Protein AF-A0A522XHU9-F1 (afdb_monomer_lite)

Foldseek 3Di:
DDDDDDDDDDPPPCPVVVVVVVVVVLVVVLVVLVVVLVVLVVVLVVLVVVLVVQVPPPHPPVVNVLSVLVSLLSVLVNVVSVCCVVPSDPPVLVVLVSVLVNLVSVCVSVDPVVDPPVVVVVSVVVSVVSVVVNVVVVVDPDPPPPDPVPVVVVVVVVVVVVVVVVVVVVVD

Radius of gyration: 29.46 Å; chains: 1; bounding box: 63×54×97 Å

Structure (mmCIF, N/CA/C/O backbone):
data_AF-A0A522XHU9-F1
#
_entry.id   AF-A0A522XHU9-F1
#
loop_
_atom_site.group_PDB
_atom_site.id
_atom_site.type_symbol
_atom_site.label_atom_id
_atom_site.label_alt_id
_atom_site.label_comp_id
_atom_site.label_asym_id
_atom_site.label_entity_id
_atom_site.label_seq_id
_atom_site.pdbx_PDB_ins_code
_atom_site.Cartn_x
_atom_site.Cartn_y
_atom_site.Cartn_z
_atom_site.occupancy
_atom_site.B_iso_or_equiv
_atom_site.auth_seq_id
_atom_site.auth_comp_id
_atom_site.auth_asym_id
_atom_site.auth_atom_id
_atom_site.pdbx_PDB_model_num
ATOM 1 N N . MET A 1 1 ? -0.846 -11.446 -67.554 1.00 47.34 1 MET A N 1
ATOM 2 C CA . MET A 1 1 ? -0.034 -11.465 -66.316 1.00 47.34 1 MET A CA 1
ATOM 3 C C . MET A 1 1 ? -0.463 -10.302 -65.418 1.00 47.34 1 MET A C 1
ATOM 5 O O . MET A 1 1 ? -0.461 -9.177 -65.891 1.00 47.34 1 MET A O 1
ATOM 9 N N . LYS A 1 2 ? -0.890 -10.575 -64.175 1.00 57.47 2 LYS A N 1
ATOM 10 C CA . LYS A 1 2 ? -0.999 -9.623 -63.036 1.00 57.47 2 LYS A CA 1
ATOM 11 C C . LYS A 1 2 ? 0.282 -9.772 -62.179 1.00 57.47 2 LYS A C 1
ATOM 13 O O . LYS A 1 2 ? 0.864 -10.855 -62.266 1.00 57.47 2 LYS A O 1
ATOM 18 N N . PRO A 1 3 ? 0.752 -8.752 -61.422 1.00 56.09 3 PRO A N 1
ATOM 19 C CA . PRO A 1 3 ? 0.188 -8.369 -60.100 1.00 56.09 3 PRO A CA 1
ATOM 20 C C . PRO A 1 3 ? 0.055 -6.830 -59.907 1.00 56.09 3 PRO A C 1
ATOM 22 O O . PRO A 1 3 ? 0.740 -6.068 -60.571 1.00 56.09 3 PRO A O 1
ATOM 25 N N . LEU A 1 4 ? -0.965 -6.274 -59.229 1.00 59.16 4 LEU A N 1
ATOM 26 C CA . LEU A 1 4 ? -1.209 -6.148 -57.771 1.00 59.16 4 LEU A CA 1
ATOM 27 C C . LEU A 1 4 ? -0.094 -5.411 -56.997 1.00 59.16 4 LEU A C 1
ATOM 29 O O . LEU A 1 4 ? 0.974 -5.978 -56.817 1.00 59.16 4 LEU A O 1
ATOM 33 N N . SER A 1 5 ? -0.384 -4.202 -56.481 1.00 54.75 5 SER A N 1
ATOM 34 C CA . SER A 1 5 ? -0.348 -3.871 -55.035 1.00 54.75 5 SER A CA 1
ATOM 35 C C . SER A 1 5 ? -0.269 -2.352 -54.753 1.00 54.75 5 SER A C 1
ATOM 37 O O . SER A 1 5 ? 0.768 -1.715 -54.892 1.00 54.75 5 SER A O 1
ATOM 39 N N . THR A 1 6 ? -1.422 -1.780 -54.397 1.00 57.31 6 THR A N 1
ATOM 40 C CA . THR A 1 6 ? -1.685 -0.890 -53.247 1.00 57.31 6 THR A CA 1
ATOM 41 C C . THR A 1 6 ? -0.541 -0.018 -52.700 1.00 57.31 6 THR A C 1
ATOM 43 O O . THR A 1 6 ? 0.400 -0.528 -52.099 1.00 57.31 6 THR A O 1
ATOM 46 N N . ASN A 1 7 ? -0.708 1.309 -52.731 1.00 45.03 7 ASN A N 1
ATOM 47 C CA . ASN A 1 7 ? 0.000 2.199 -51.808 1.00 45.03 7 ASN A CA 1
ATOM 48 C C . ASN A 1 7 ? -1.012 2.843 -50.853 1.00 45.03 7 ASN A C 1
ATOM 50 O O . ASN A 1 7 ? -1.556 3.917 -51.102 1.00 45.03 7 ASN A O 1
ATOM 54 N N . SER A 1 8 ? -1.332 2.106 -49.791 1.00 54.44 8 SER A N 1
ATOM 55 C CA . SER A 1 8 ? -2.056 2.598 -48.624 1.00 54.44 8 SER A CA 1
ATOM 56 C C . SER A 1 8 ? -1.092 3.403 -47.758 1.00 54.44 8 SER A C 1
ATOM 58 O O . SER A 1 8 ? -0.260 2.841 -47.046 1.00 54.44 8 SER A O 1
ATOM 60 N N . SER A 1 9 ? -1.211 4.724 -47.812 1.00 56.44 9 SER A N 1
ATOM 61 C CA . SER A 1 9 ? -0.553 5.645 -46.893 1.00 56.44 9 SER A CA 1
ATOM 62 C C . SER A 1 9 ? -1.000 5.359 -45.447 1.00 56.44 9 SER A C 1
ATOM 64 O O . SER A 1 9 ? -2.203 5.359 -45.166 1.00 56.44 9 SER A O 1
ATOM 66 N N . PRO A 1 10 ? -0.080 5.107 -44.496 1.00 54.22 10 PRO A N 1
ATOM 67 C CA . PRO A 1 10 ? -0.466 4.931 -43.104 1.00 54.22 10 PRO A CA 1
ATOM 68 C C . PRO A 1 10 ? -0.923 6.282 -42.537 1.00 54.22 10 PRO A C 1
ATOM 70 O O . PRO A 1 10 ? -0.201 7.277 -42.577 1.00 54.22 10 PRO A O 1
ATOM 73 N N . ARG A 1 11 ? -2.153 6.325 -42.015 1.00 59.34 11 ARG A N 1
ATOM 74 C CA . ARG A 1 11 ? -2.750 7.495 -41.354 1.00 59.34 11 ARG A CA 1
ATOM 75 C C . ARG A 1 11 ? -2.118 7.691 -39.973 1.00 59.34 11 ARG A C 1
ATOM 77 O O . ARG A 1 11 ? -2.549 7.090 -38.996 1.00 59.34 11 ARG A O 1
ATOM 84 N N . TRP A 1 12 ? -1.146 8.593 -39.890 1.00 55.88 12 TRP A N 1
ATOM 85 C CA . TRP A 1 12 ? -0.472 9.060 -38.666 1.00 55.88 12 TRP A CA 1
ATOM 86 C C . TRP A 1 12 ? -1.335 10.011 -37.794 1.00 55.88 12 TRP A C 1
ATOM 88 O O . TRP A 1 12 ? -0.813 10.866 -37.089 1.00 55.88 12 TRP A O 1
ATOM 98 N N . GLY A 1 13 ? -2.669 9.911 -37.846 1.00 56.88 13 GLY A N 1
ATOM 99 C CA . GLY A 1 13 ? -3.576 10.893 -37.224 1.00 56.88 13 GLY A CA 1
ATOM 100 C C . GLY A 1 13 ? -4.015 10.588 -35.786 1.00 56.88 13 GLY A C 1
ATOM 101 O O . GLY A 1 13 ? -4.470 11.488 -35.089 1.00 56.88 13 GLY A O 1
ATOM 102 N N . ASN A 1 14 ? -3.878 9.344 -35.315 1.00 57.88 14 ASN A N 1
ATOM 103 C CA . ASN A 1 14 ? -4.540 8.903 -34.075 1.00 57.88 14 ASN A CA 1
ATOM 104 C C . ASN A 1 14 ? -3.601 8.729 -32.870 1.00 57.88 14 ASN A C 1
ATOM 106 O O . ASN A 1 14 ? -4.073 8.456 -31.769 1.00 57.88 14 ASN A O 1
ATOM 110 N N . TRP A 1 15 ? -2.289 8.904 -33.043 1.00 54.16 15 TRP A N 1
ATOM 111 C CA . TRP A 1 15 ? -1.319 8.691 -31.961 1.00 54.16 15 TRP A CA 1
ATOM 112 C C . TRP A 1 15 ? -1.315 9.832 -30.923 1.00 54.16 15 TRP A C 1
ATOM 114 O O . TRP A 1 15 ? -0.990 9.609 -29.762 1.00 54.16 15 TRP A O 1
ATOM 124 N N . LEU A 1 16 ? -1.779 11.032 -31.299 1.00 58.69 16 LEU A N 1
ATOM 125 C CA . LEU A 1 16 ? -1.863 12.196 -30.402 1.00 58.69 16 LEU A CA 1
ATOM 126 C C . LEU A 1 16 ? -3.072 12.157 -29.448 1.00 58.69 16 LEU A C 1
ATOM 128 O O . LEU A 1 16 ? -2.975 12.651 -28.326 1.00 58.69 16 LEU A O 1
ATOM 132 N N . ASN A 1 17 ? -4.188 11.526 -29.839 1.00 63.31 17 ASN A N 1
ATOM 133 C CA . ASN A 1 17 ? -5.370 11.413 -28.971 1.00 63.31 17 ASN A CA 1
ATOM 134 C C . ASN A 1 17 ? -5.105 10.495 -27.772 1.00 63.31 17 ASN A C 1
ATOM 136 O O . ASN A 1 17 ? -5.516 10.808 -26.658 1.00 63.31 17 ASN A O 1
ATOM 140 N N . GLY A 1 18 ? -4.354 9.406 -27.972 1.00 65.81 18 GLY A N 1
ATOM 141 C CA . GLY A 1 18 ? -3.979 8.499 -26.885 1.00 65.81 18 GLY A CA 1
ATOM 142 C C . GLY A 1 18 ? -3.251 9.222 -25.751 1.00 65.81 18 GLY A C 1
ATOM 143 O O . GLY A 1 18 ? -3.568 9.007 -24.587 1.00 65.81 18 GLY A O 1
ATOM 144 N N . VAL A 1 19 ? -2.356 10.159 -26.075 1.00 73.25 19 VAL A N 1
ATOM 145 C CA . VAL A 1 19 ? -1.578 10.908 -25.074 1.00 73.25 19 VAL A CA 1
ATOM 146 C C . VAL A 1 19 ? -2.474 11.769 -24.175 1.00 73.25 19 VAL A C 1
ATOM 148 O O . VAL A 1 19 ? -2.238 11.844 -22.971 1.00 73.25 19 VAL A O 1
ATOM 151 N N . HIS A 1 20 ? -3.527 12.377 -24.728 1.00 75.94 20 HIS A N 1
ATOM 152 C CA . HIS A 1 20 ? -4.470 13.184 -23.947 1.00 75.94 20 HIS A CA 1
ATOM 153 C C . HIS A 1 20 ? -5.339 12.325 -23.019 1.00 75.94 20 HIS A C 1
ATOM 155 O O . HIS A 1 20 ? -5.501 12.668 -21.849 1.00 75.94 20 HIS A O 1
ATOM 161 N N . ILE A 1 21 ? -5.854 11.193 -23.516 1.00 78.94 21 ILE A N 1
ATOM 162 C CA . ILE A 1 21 ? -6.654 10.259 -22.710 1.00 78.94 21 ILE A CA 1
ATOM 163 C C . ILE A 1 21 ? -5.802 9.663 -21.583 1.00 78.94 21 ILE A C 1
ATOM 165 O O . ILE A 1 21 ? -6.238 9.652 -20.435 1.00 78.94 21 ILE A O 1
ATOM 169 N N . LEU A 1 22 ? -4.575 9.220 -21.877 1.00 75.88 22 LEU A N 1
ATOM 170 C CA . LEU A 1 22 ? -3.676 8.652 -20.869 1.00 75.88 22 LEU A CA 1
ATOM 171 C C . LEU A 1 22 ? -3.367 9.660 -19.756 1.00 75.88 22 LEU A C 1
ATOM 173 O O . LEU A 1 22 ? -3.391 9.302 -18.583 1.00 75.88 22 LEU A O 1
ATOM 177 N N . ARG A 1 23 ? -3.136 10.928 -20.108 1.00 76.38 23 ARG A N 1
ATOM 178 C CA . ARG A 1 23 ? -2.842 11.979 -19.128 1.00 76.38 23 ARG A CA 1
ATOM 179 C C . ARG A 1 23 ? -4.053 12.354 -18.273 1.00 76.38 23 ARG A C 1
ATOM 181 O O . ARG A 1 23 ? -3.892 12.681 -17.101 1.00 76.38 23 ARG A O 1
ATOM 188 N N . PHE A 1 24 ? -5.257 12.269 -18.836 1.00 80.12 24 PHE A N 1
ATOM 189 C CA . PHE A 1 24 ? -6.496 12.434 -18.081 1.00 80.12 24 PHE A CA 1
ATOM 190 C C . PHE A 1 24 ? -6.731 11.271 -17.104 1.00 80.12 24 PHE A C 1
ATOM 192 O O . PHE A 1 24 ? -7.045 11.510 -15.941 1.00 80.12 24 PHE A O 1
ATOM 199 N N . LEU A 1 25 ? -6.519 10.022 -17.539 1.00 80.44 25 LEU A N 1
ATOM 200 C CA . LEU A 1 25 ? -6.598 8.847 -16.662 1.00 80.44 25 LEU A CA 1
ATOM 201 C C . LEU A 1 25 ? -5.572 8.916 -15.520 1.00 80.44 25 LEU A C 1
ATOM 203 O O . LEU A 1 25 ? -5.922 8.617 -14.383 1.00 80.44 25 LEU A O 1
ATOM 207 N N . GLU A 1 26 ? -4.343 9.356 -15.804 1.00 78.44 26 GLU A N 1
ATOM 208 C CA . GLU A 1 26 ? -3.286 9.547 -14.799 1.00 78.44 26 GLU A CA 1
ATOM 209 C C . GLU A 1 26 ? -3.705 10.567 -13.725 1.00 78.44 26 GLU A C 1
ATOM 211 O O . GLU A 1 26 ? -3.567 10.298 -12.533 1.00 78.44 26 GLU A O 1
ATOM 216 N N . MET A 1 27 ? -4.303 11.694 -14.132 1.00 79.69 27 MET A N 1
ATOM 217 C CA . MET A 1 27 ? -4.810 12.720 -13.211 1.00 79.69 27 MET A CA 1
ATOM 218 C C . MET A 1 27 ? -5.943 12.195 -12.318 1.00 79.69 27 MET A C 1
ATOM 220 O O . MET A 1 27 ? -5.962 12.450 -11.115 1.00 79.69 27 MET A O 1
ATOM 224 N N . VAL A 1 28 ? -6.900 11.463 -12.896 1.00 84.44 28 VAL A N 1
ATOM 225 C CA . VAL A 1 28 ? -8.022 10.891 -12.138 1.00 84.44 28 VAL A CA 1
ATOM 226 C C . VAL A 1 28 ? -7.523 9.842 -11.147 1.00 84.44 28 VAL A C 1
ATOM 228 O O . VAL A 1 28 ? -7.980 9.813 -10.006 1.00 84.44 28 VAL A O 1
ATOM 231 N N . GLN A 1 29 ? -6.567 9.004 -11.551 1.00 80.81 29 GLN A N 1
ATOM 232 C CA . GLN A 1 29 ? -5.981 7.992 -10.679 1.00 80.81 29 GLN A CA 1
ATOM 233 C C . GLN A 1 29 ? -5.241 8.625 -9.496 1.00 80.81 29 GLN A C 1
ATOM 235 O O . GLN A 1 29 ? -5.417 8.180 -8.365 1.00 80.81 29 GLN A O 1
ATOM 240 N N . ASP A 1 30 ? -4.471 9.685 -9.733 1.00 83.31 30 ASP A N 1
ATOM 241 C CA . ASP A 1 30 ? -3.795 10.433 -8.671 1.00 83.31 30 ASP A CA 1
ATOM 242 C C . ASP A 1 30 ? -4.793 11.055 -7.676 1.00 83.31 30 ASP A C 1
ATOM 244 O O . ASP A 1 30 ? -4.675 10.883 -6.462 1.00 83.31 30 ASP A O 1
ATOM 248 N N . LEU A 1 31 ? -5.873 11.661 -8.180 1.00 86.00 31 LEU A N 1
ATOM 249 C CA . LEU A 1 31 ? -6.938 12.221 -7.344 1.00 86.00 31 LEU A CA 1
ATOM 250 C C . LEU A 1 31 ? -7.633 11.155 -6.474 1.00 86.00 31 LEU A C 1
ATOM 252 O O . LEU A 1 31 ? -7.871 11.384 -5.285 1.00 86.00 31 LEU A O 1
ATOM 256 N N . ILE A 1 32 ? -7.937 9.985 -7.048 1.00 87.50 32 ILE A N 1
ATOM 257 C CA . ILE A 1 32 ? -8.513 8.848 -6.311 1.00 87.50 32 ILE A CA 1
ATOM 258 C C . ILE A 1 32 ? -7.571 8.429 -5.186 1.00 87.50 32 ILE A C 1
ATOM 260 O O . ILE A 1 32 ? -8.006 8.225 -4.054 1.00 87.50 32 ILE A O 1
ATOM 264 N N . VAL A 1 33 ? -6.281 8.323 -5.487 1.00 85.88 33 VAL A N 1
ATOM 265 C CA . VAL A 1 33 ? -5.276 7.855 -4.541 1.00 85.88 33 VAL A CA 1
ATOM 266 C C . VAL A 1 33 ? -5.092 8.846 -3.390 1.00 85.88 33 VAL A C 1
ATOM 268 O O . VAL A 1 33 ? -5.093 8.430 -2.232 1.00 85.88 33 VAL A O 1
ATOM 271 N N . ILE A 1 34 ? -5.037 10.151 -3.668 1.00 87.88 34 ILE A N 1
ATOM 272 C CA . ILE A 1 34 ? -4.988 11.194 -2.632 1.00 87.88 34 ILE A CA 1
ATOM 273 C C . ILE A 1 34 ? -6.218 11.109 -1.717 1.00 87.88 34 ILE A C 1
ATOM 275 O O . ILE A 1 34 ? -6.082 11.114 -0.491 1.00 87.88 34 ILE A O 1
ATOM 279 N N . SER A 1 35 ? -7.416 10.984 -2.297 1.00 89.69 35 SER A N 1
ATOM 280 C CA . SER A 1 35 ? -8.661 10.864 -1.530 1.00 89.69 35 SER A CA 1
ATOM 281 C C . SER A 1 35 ? -8.672 9.612 -0.645 1.00 89.69 35 SER A C 1
ATOM 283 O O . SER A 1 35 ? -9.004 9.694 0.541 1.00 89.69 35 SER A O 1
ATOM 285 N N . LEU A 1 36 ? -8.240 8.471 -1.189 1.00 88.31 36 LEU A N 1
ATOM 286 C CA . LEU A 1 36 ? -8.159 7.208 -0.459 1.00 88.31 36 LEU A CA 1
ATOM 287 C C . LEU A 1 36 ? -7.138 7.285 0.689 1.00 88.31 36 LEU A C 1
ATOM 289 O O . LEU A 1 36 ? -7.378 6.727 1.754 1.00 88.31 36 LEU A O 1
ATOM 293 N N . CYS A 1 37 ? -6.034 8.016 0.503 1.00 87.50 37 CYS A N 1
ATOM 294 C CA . CYS A 1 37 ? -4.980 8.197 1.505 1.00 87.50 37 CYS A CA 1
ATOM 295 C C . CYS A 1 37 ? -5.545 8.897 2.735 1.00 87.50 37 CYS A C 1
ATOM 297 O O . CYS A 1 37 ? -5.352 8.437 3.858 1.00 87.50 37 CYS A O 1
ATOM 299 N N . ILE A 1 38 ? -6.292 9.979 2.510 1.00 91.56 38 ILE A N 1
ATOM 300 C CA . ILE A 1 38 ? -6.944 10.740 3.575 1.00 91.56 38 ILE A CA 1
ATOM 301 C C . ILE A 1 38 ? -7.983 9.863 4.283 1.00 91.56 38 ILE A C 1
ATOM 303 O O . ILE A 1 38 ? -7.964 9.767 5.508 1.00 91.56 38 ILE A O 1
ATOM 307 N N . GLY A 1 39 ? -8.844 9.174 3.526 1.00 91.88 39 GLY A N 1
ATOM 308 C CA . GLY A 1 39 ? -9.890 8.317 4.090 1.00 91.88 39 GLY A CA 1
ATOM 309 C C . GLY A 1 39 ? -9.338 7.166 4.935 1.00 91.88 39 GLY A C 1
ATOM 31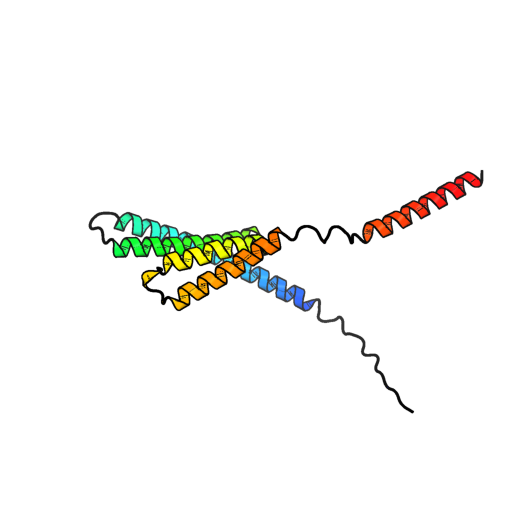0 O O . GLY A 1 39 ? -9.759 6.980 6.078 1.00 91.88 39 GLY A O 1
ATOM 311 N N . LEU A 1 40 ? -8.361 6.423 4.407 1.00 89.00 40 LEU A N 1
ATOM 312 C CA . LEU A 1 40 ? -7.724 5.312 5.116 1.00 89.00 40 LEU A CA 1
ATOM 313 C C . LEU A 1 40 ? -6.953 5.791 6.345 1.00 89.00 40 LEU A C 1
ATOM 315 O O . LEU A 1 40 ? -7.050 5.159 7.394 1.00 89.00 40 LEU A O 1
ATOM 319 N N . PHE A 1 41 ? -6.237 6.913 6.250 1.00 90.62 41 PHE A N 1
ATOM 320 C CA . PHE A 1 41 ? -5.516 7.478 7.387 1.00 90.62 41 PHE A CA 1
ATOM 321 C C . PHE A 1 41 ? -6.469 7.884 8.517 1.00 90.62 41 PHE A C 1
ATOM 323 O O . PHE A 1 41 ? -6.255 7.515 9.671 1.00 90.62 41 PHE A O 1
ATOM 330 N N . SER A 1 42 ? -7.563 8.585 8.200 1.00 92.38 42 SER A N 1
ATOM 331 C CA . SER A 1 42 ? -8.584 8.927 9.196 1.00 92.38 42 SER A CA 1
ATOM 332 C C . SER A 1 42 ? -9.191 7.681 9.840 1.00 92.38 42 SER A C 1
ATOM 334 O O . SER A 1 42 ? -9.352 7.624 11.059 1.00 92.38 42 SER A O 1
ATOM 336 N N . PHE A 1 43 ? -9.490 6.663 9.038 1.00 91.81 43 PHE A N 1
ATOM 337 C CA . PHE A 1 43 ? -10.096 5.433 9.521 1.00 91.81 43 PHE A CA 1
ATOM 338 C C . PHE A 1 43 ? -9.150 4.604 10.405 1.00 91.81 43 PHE A C 1
ATOM 340 O O . PHE A 1 43 ? -9.569 4.131 11.461 1.00 91.81 43 PHE A O 1
ATOM 347 N N . MET A 1 44 ? -7.859 4.526 10.064 1.00 89.19 44 MET A N 1
ATOM 348 C CA . MET A 1 44 ? -6.837 3.931 10.934 1.00 89.19 44 MET A CA 1
ATOM 349 C C . MET A 1 44 ? -6.790 4.588 12.308 1.00 89.19 44 MET A C 1
ATOM 351 O O . MET A 1 44 ? -6.713 3.890 13.314 1.00 89.19 44 MET A O 1
ATOM 355 N N . VAL A 1 45 ? -6.823 5.923 12.361 1.00 91.75 45 VAL A N 1
ATOM 356 C CA . VAL A 1 45 ? -6.759 6.667 13.627 1.00 91.75 45 VAL A CA 1
ATOM 357 C C . VAL A 1 45 ? -7.977 6.362 14.499 1.00 91.75 45 VAL A C 1
ATOM 359 O O . VAL A 1 45 ? -7.829 6.140 15.701 1.00 91.75 45 VAL A O 1
ATOM 362 N N . ILE A 1 46 ? -9.171 6.302 13.899 1.00 90.00 46 ILE A N 1
ATOM 363 C CA . ILE A 1 46 ? -10.404 5.926 14.604 1.00 90.00 46 ILE A CA 1
ATOM 364 C C . ILE A 1 46 ? -10.268 4.517 15.181 1.00 90.00 46 ILE A C 1
ATOM 366 O O . ILE A 1 46 ? -10.516 4.301 16.362 1.00 90.00 46 ILE A O 1
ATOM 370 N N . GLN A 1 47 ? -9.826 3.563 14.373 1.00 85.81 47 GLN A N 1
ATOM 371 C CA . GLN A 1 47 ? -9.769 2.170 14.783 1.00 85.81 47 GLN A CA 1
ATOM 372 C C . GLN A 1 47 ? -8.679 1.878 15.814 1.00 85.81 47 GLN A C 1
ATOM 374 O O . GLN A 1 47 ? -8.888 1.099 16.739 1.00 85.81 47 GLN A O 1
ATOM 379 N N . LEU A 1 48 ? -7.537 2.556 15.707 1.00 86.75 48 LEU A N 1
ATOM 380 C CA . LEU A 1 48 ? -6.471 2.489 16.699 1.00 86.75 48 LEU A CA 1
ATOM 381 C C . LEU A 1 48 ? -6.959 3.011 18.058 1.00 86.75 48 LEU A C 1
ATOM 383 O O . LEU A 1 48 ? -6.628 2.431 19.092 1.00 86.75 48 LEU A O 1
ATOM 387 N N . ARG A 1 49 ? -7.805 4.052 18.064 1.00 88.25 49 ARG A N 1
ATOM 388 C CA . ARG A 1 49 ? -8.473 4.541 19.278 1.00 88.25 49 ARG A CA 1
ATOM 389 C C . ARG A 1 49 ? -9.458 3.514 19.848 1.00 88.25 49 ARG A C 1
ATOM 391 O O . ARG A 1 49 ? -9.413 3.266 21.049 1.00 88.25 49 ARG A O 1
ATOM 398 N N . GLU A 1 50 ? -10.320 2.921 19.023 1.00 83.31 50 GLU A N 1
ATOM 399 C CA . GLU A 1 50 ? -11.291 1.901 19.466 1.00 83.31 50 GLU A CA 1
ATOM 400 C C . GLU A 1 50 ? -10.597 0.660 20.049 1.00 83.31 50 GLU A C 1
ATOM 402 O O . GLU A 1 50 ? -10.989 0.156 21.105 1.00 83.31 50 GLU A O 1
ATOM 407 N N . MET A 1 51 ? -9.506 0.216 19.419 1.00 81.12 51 MET A N 1
ATOM 408 C CA . MET A 1 51 ? -8.680 -0.882 19.918 1.00 81.12 51 MET A CA 1
ATOM 409 C C . MET A 1 51 ? -8.035 -0.526 21.264 1.00 81.12 51 MET A C 1
ATOM 411 O O . MET A 1 51 ? -8.046 -1.337 22.184 1.00 81.12 51 MET A O 1
ATOM 415 N N . PHE A 1 52 ? -7.517 0.697 21.417 1.00 82.56 52 PHE A N 1
ATOM 416 C CA . PHE A 1 52 ? -6.923 1.157 22.676 1.00 82.56 52 PHE A CA 1
ATOM 417 C C . PHE A 1 52 ? -7.937 1.178 23.831 1.00 82.56 52 PHE A C 1
ATOM 419 O O . PHE A 1 52 ? -7.591 0.826 24.957 1.00 82.56 52 PHE A O 1
ATOM 426 N N . LEU A 1 53 ? -9.195 1.538 23.554 1.00 78.56 53 LEU A N 1
ATOM 427 C CA . LEU A 1 53 ? -10.279 1.489 24.539 1.00 78.56 53 LEU A CA 1
ATOM 428 C C . LEU A 1 53 ? -10.737 0.054 24.835 1.00 78.56 53 LEU A C 1
ATOM 430 O O . LEU A 1 53 ? -11.030 -0.250 25.984 1.00 78.56 53 LEU A O 1
ATOM 434 N N . SER A 1 54 ? -10.749 -0.835 23.839 1.00 73.00 54 SER A N 1
ATOM 435 C CA . SER A 1 54 ? -11.139 -2.248 24.003 1.00 73.00 54 SER A CA 1
ATOM 436 C C . SER A 1 54 ? -10.081 -3.108 24.706 1.00 73.00 54 SER A C 1
ATOM 438 O O . SER A 1 54 ? -10.378 -4.208 25.162 1.00 73.00 54 SER A O 1
ATOM 440 N N . LEU A 1 55 ? -8.843 -2.615 24.816 1.00 68.44 55 LEU A N 1
ATOM 441 C CA . LEU A 1 55 ? -7.805 -3.204 25.665 1.00 68.44 55 LEU A CA 1
ATOM 442 C C . LEU A 1 55 ? -8.009 -2.884 27.160 1.00 68.44 55 LEU A C 1
ATOM 444 O O . LEU A 1 55 ? -7.320 -3.460 28.005 1.00 68.44 55 LEU A O 1
ATOM 448 N N . LEU A 1 56 ? -8.947 -1.992 27.506 1.00 70.81 56 LEU A N 1
ATOM 449 C CA . LEU A 1 56 ? -9.406 -1.814 28.884 1.00 70.81 56 LEU A CA 1
ATOM 450 C C . LEU A 1 56 ? -10.379 -2.955 29.250 1.00 70.81 56 LEU A C 1
ATOM 452 O O . LEU A 1 56 ? -11.149 -3.402 28.404 1.00 70.81 56 LEU A O 1
ATOM 456 N N . PRO A 1 57 ? -10.352 -3.463 30.495 1.00 59.41 57 PRO A N 1
ATOM 457 C CA . PRO A 1 57 ? -11.126 -4.644 30.893 1.00 59.41 57 PRO A CA 1
ATOM 458 C C . PRO A 1 57 ? -12.643 -4.434 30.717 1.00 59.41 57 PRO A C 1
ATOM 460 O O . PRO A 1 57 ? -13.128 -3.354 31.069 1.00 59.41 57 PRO A O 1
ATOM 463 N N . PRO A 1 58 ? -13.422 -5.444 30.265 1.00 53.62 58 PRO A N 1
ATOM 464 C CA . PRO A 1 58 ? -13.097 -6.865 30.047 1.00 53.62 58 PRO A CA 1
ATOM 465 C C . PRO A 1 58 ? -12.537 -7.185 28.641 1.00 53.62 58 PRO A C 1
ATOM 467 O O . PRO A 1 58 ? -13.043 -6.706 27.634 1.00 53.62 58 PRO A O 1
ATOM 470 N N . LEU A 1 59 ? -11.497 -8.029 28.576 1.00 60.84 59 LEU A N 1
ATOM 471 C CA . LEU A 1 59 ? -10.759 -8.352 27.344 1.00 60.84 59 LEU A CA 1
ATOM 472 C C . LEU A 1 59 ? -11.427 -9.472 26.526 1.00 60.84 59 LEU A C 1
ATOM 474 O O . LEU A 1 59 ? -11.273 -10.654 26.836 1.00 60.84 59 LEU A O 1
ATOM 478 N N . ASP A 1 60 ? -12.080 -9.109 25.423 1.00 69.19 60 ASP A N 1
ATOM 479 C CA . ASP A 1 60 ? -12.528 -10.054 24.395 1.00 69.19 60 ASP A CA 1
ATOM 480 C C . ASP A 1 60 ? -11.385 -10.348 23.402 1.00 69.19 60 ASP A C 1
ATOM 482 O O . ASP A 1 60 ? -11.259 -9.701 22.359 1.00 69.19 60 ASP A O 1
ATOM 486 N N . PHE A 1 61 ? -10.538 -11.342 23.697 1.00 71.31 61 PHE A N 1
ATOM 487 C CA . PHE A 1 61 ? -9.384 -11.704 22.849 1.00 71.31 61 PHE A CA 1
ATOM 488 C C . PHE A 1 61 ? -9.700 -11.904 21.348 1.00 71.31 61 PHE A C 1
ATOM 490 O O . PHE A 1 61 ? -8.916 -11.426 20.521 1.00 71.31 61 PHE A O 1
ATOM 497 N N . PRO A 1 62 ? -10.815 -12.553 20.942 1.00 76.06 62 PRO A N 1
ATOM 498 C CA . PRO A 1 62 ? -11.148 -12.709 19.523 1.00 76.06 62 PRO A CA 1
ATOM 499 C C . PRO A 1 62 ? -11.459 -11.374 18.834 1.00 76.06 62 PRO A C 1
ATOM 501 O O . PRO A 1 62 ? -11.067 -11.164 17.688 1.00 76.06 62 PRO A O 1
ATOM 504 N N . ARG A 1 63 ? -12.116 -10.452 19.550 1.00 76.12 63 ARG A N 1
ATOM 505 C CA . ARG A 1 63 ? -12.458 -9.115 19.048 1.00 76.12 63 ARG A CA 1
ATOM 506 C C . ARG A 1 63 ? -11.193 -8.290 18.830 1.00 76.12 63 ARG A C 1
ATOM 508 O O . ARG A 1 63 ? -10.968 -7.800 17.730 1.00 76.12 63 ARG A O 1
ATOM 515 N N . VAL A 1 64 ? -10.317 -8.252 19.834 1.00 78.94 64 VAL A N 1
ATOM 516 C CA . VAL A 1 64 ? -9.033 -7.539 19.760 1.00 78.94 64 VAL A CA 1
ATOM 517 C C . VAL A 1 64 ? -8.152 -8.093 18.635 1.00 78.94 64 VAL A C 1
ATOM 519 O O . VAL A 1 64 ? -7.541 -7.329 17.893 1.00 78.94 64 VAL A O 1
ATOM 522 N N . THR A 1 65 ? -8.112 -9.418 18.461 1.00 78.81 65 THR A N 1
ATOM 523 C CA . THR A 1 65 ? -7.331 -10.052 17.384 1.00 78.81 65 THR A CA 1
ATOM 524 C C . THR A 1 65 ? -7.854 -9.650 16.005 1.00 78.81 65 THR A C 1
ATOM 526 O O . THR A 1 65 ? -7.062 -9.308 15.130 1.00 78.81 65 THR A O 1
ATOM 529 N N . SER A 1 66 ? -9.177 -9.627 15.812 1.00 81.94 66 SER A N 1
ATOM 530 C CA . SER A 1 66 ? -9.792 -9.177 14.558 1.00 81.94 66 SER A CA 1
ATOM 531 C C . SER A 1 66 ? -9.498 -7.702 14.266 1.00 81.94 66 SER A C 1
ATOM 533 O O . SER A 1 66 ? -9.164 -7.364 13.131 1.00 81.94 66 SER A O 1
ATOM 535 N N . ASP A 1 67 ? -9.574 -6.829 15.276 1.00 84.56 67 ASP A N 1
ATOM 536 C CA . ASP A 1 67 ? -9.272 -5.400 15.125 1.00 84.56 67 ASP A CA 1
ATOM 537 C C . ASP A 1 67 ? -7.799 -5.168 14.756 1.00 84.56 67 ASP A C 1
ATOM 539 O O . ASP A 1 67 ? -7.503 -4.361 13.872 1.00 84.56 67 ASP A O 1
ATOM 543 N N . ILE A 1 68 ? -6.874 -5.930 15.355 1.00 82.62 68 ILE A N 1
ATOM 544 C CA . ILE A 1 68 ? -5.447 -5.911 14.998 1.00 82.62 68 ILE A CA 1
ATOM 545 C C . ILE A 1 68 ? -5.243 -6.362 13.548 1.00 82.62 68 ILE A C 1
ATOM 547 O O . ILE A 1 68 ? -4.554 -5.676 12.793 1.00 82.62 68 ILE A O 1
ATOM 551 N N . LEU A 1 69 ? -5.824 -7.496 13.139 1.00 83.44 69 LEU A N 1
ATOM 552 C CA . LEU A 1 69 ? -5.692 -8.008 11.769 1.00 83.44 69 LEU A CA 1
ATOM 553 C C . LEU A 1 69 ? -6.225 -7.004 10.750 1.00 83.44 69 LEU A C 1
ATOM 555 O O . LEU A 1 69 ? -5.575 -6.735 9.742 1.00 83.44 69 LEU A O 1
ATOM 559 N N . PHE A 1 70 ? -7.371 -6.400 11.036 1.00 82.31 70 PHE A N 1
ATOM 560 C CA . PHE A 1 70 ? -7.957 -5.400 10.167 1.00 82.31 70 PHE A CA 1
ATOM 561 C C . PHE A 1 70 ? -7.079 -4.139 10.073 1.00 82.31 70 PHE A C 1
ATOM 563 O O . PHE A 1 70 ? -6.824 -3.653 8.970 1.00 82.31 70 PHE A O 1
ATOM 570 N N . LEU A 1 71 ? -6.515 -3.660 11.188 1.00 84.75 71 LEU A N 1
ATOM 571 C CA . LEU A 1 71 ? -5.539 -2.564 11.187 1.00 84.75 71 LEU A CA 1
ATOM 572 C C . LEU A 1 71 ? -4.300 -2.932 10.343 1.00 84.75 71 LEU A C 1
ATOM 574 O O . LEU A 1 71 ? -3.812 -2.121 9.553 1.00 84.75 71 LEU A O 1
ATOM 578 N N . LEU A 1 72 ? -3.814 -4.176 10.434 1.00 84.56 72 LEU A N 1
ATOM 579 C CA . LEU A 1 72 ? -2.708 -4.663 9.605 1.00 84.56 72 LEU A CA 1
ATOM 580 C C . LEU A 1 72 ? -3.050 -4.638 8.108 1.00 84.56 72 LEU A C 1
ATOM 582 O O . LEU A 1 72 ? -2.183 -4.268 7.317 1.00 84.56 72 LEU A O 1
ATOM 586 N N . ILE A 1 73 ? -4.275 -4.969 7.699 1.00 84.00 73 ILE A N 1
ATOM 587 C CA . ILE A 1 73 ? -4.707 -4.833 6.296 1.00 84.00 73 ILE A CA 1
ATOM 588 C C . ILE A 1 73 ? -4.682 -3.363 5.879 1.00 84.00 73 ILE A C 1
ATOM 590 O O . ILE A 1 73 ? -4.066 -3.018 4.871 1.00 84.00 73 ILE A O 1
ATOM 594 N N . LEU A 1 74 ? -5.301 -2.487 6.675 1.00 85.31 74 LEU A N 1
ATOM 595 C CA . LEU A 1 74 ? -5.340 -1.050 6.408 1.00 85.31 74 LEU A CA 1
ATOM 596 C C . LEU A 1 74 ? -3.931 -0.484 6.199 1.00 85.31 74 LEU A C 1
ATOM 598 O O . LEU A 1 74 ? -3.708 0.260 5.244 1.00 85.31 74 LEU A O 1
ATOM 602 N N . VAL A 1 75 ? -2.976 -0.838 7.070 1.00 84.06 75 VAL A N 1
ATOM 603 C CA . VAL A 1 75 ? -1.589 -0.330 7.022 1.00 84.06 75 VAL A CA 1
ATOM 604 C C . VAL A 1 75 ? -0.884 -0.740 5.741 1.00 84.06 75 VAL A C 1
ATOM 606 O O . VAL A 1 75 ? -0.101 0.033 5.187 1.00 84.06 75 VAL A O 1
ATOM 609 N N . GLU A 1 76 ? -1.186 -1.927 5.234 1.00 83.31 76 GLU A N 1
ATOM 610 C CA . GLU A 1 76 ? -0.627 -2.398 3.973 1.00 83.31 76 GLU A CA 1
ATOM 611 C C . GLU A 1 76 ? -1.248 -1.705 2.766 1.00 83.31 76 GLU A C 1
ATOM 613 O O . GLU A 1 76 ? -0.525 -1.282 1.864 1.00 83.31 76 GLU A O 1
ATOM 618 N N . LEU A 1 77 ? -2.570 -1.518 2.770 1.00 83.44 77 LEU A N 1
ATOM 619 C CA . LEU A 1 77 ? -3.251 -0.782 1.707 1.00 83.44 77 LEU A CA 1
ATOM 620 C C . LEU A 1 77 ? -2.749 0.662 1.625 1.00 83.44 77 LEU A C 1
ATOM 622 O O . LEU A 1 77 ? -2.456 1.159 0.540 1.00 83.44 77 LEU A O 1
ATOM 626 N N . PHE A 1 78 ? -2.564 1.315 2.770 1.00 86.56 78 PHE A N 1
ATOM 627 C CA . PHE A 1 78 ? -1.996 2.659 2.834 1.00 86.56 78 PHE A CA 1
ATOM 628 C C . PHE A 1 78 ? -0.537 2.709 2.352 1.00 86.56 78 PHE A C 1
ATOM 630 O O . PHE A 1 78 ? -0.146 3.653 1.667 1.00 86.56 78 PHE A O 1
ATOM 637 N N . ARG A 1 79 ? 0.270 1.674 2.634 1.00 84.81 79 ARG A N 1
ATOM 638 C CA . ARG A 1 79 ? 1.643 1.560 2.113 1.00 84.81 79 ARG A CA 1
ATOM 639 C C . ARG A 1 79 ? 1.657 1.495 0.584 1.00 84.81 79 ARG A C 1
ATOM 641 O O . ARG A 1 79 ? 2.412 2.244 -0.033 1.00 84.81 79 ARG A O 1
ATOM 648 N N . LEU A 1 80 ? 0.832 0.635 -0.018 1.00 82.56 80 LEU A N 1
ATOM 649 C CA . LEU A 1 80 ? 0.708 0.519 -1.480 1.00 82.56 80 LEU A CA 1
ATOM 650 C C . LEU A 1 80 ? 0.344 1.867 -2.117 1.00 82.56 80 LEU A C 1
ATOM 652 O O . LEU A 1 80 ? 0.890 2.252 -3.150 1.00 82.56 80 LEU A O 1
ATOM 656 N N . LEU A 1 81 ? -0.534 2.608 -1.448 1.00 80.94 81 LEU A N 1
ATOM 657 C CA . LEU A 1 81 ? -1.020 3.904 -1.885 1.00 80.94 81 LEU A CA 1
ATOM 658 C C . LEU A 1 81 ? 0.039 5.015 -1.819 1.00 80.94 81 LEU A C 1
ATOM 660 O O . LEU A 1 81 ? 0.187 5.792 -2.760 1.00 80.94 81 LEU A O 1
ATOM 664 N N . ILE A 1 82 ? 0.824 5.064 -0.739 1.00 79.31 82 ILE A N 1
ATOM 665 C CA . ILE A 1 82 ? 1.944 6.008 -0.613 1.00 79.31 82 ILE A CA 1
ATOM 666 C C . ILE A 1 82 ? 3.020 5.722 -1.659 1.00 79.31 82 ILE A C 1
ATOM 668 O O . ILE A 1 82 ? 3.580 6.651 -2.235 1.00 79.31 82 ILE A O 1
ATOM 672 N N . ILE A 1 83 ? 3.326 4.448 -1.908 1.00 76.06 83 ILE A N 1
ATOM 673 C CA . ILE A 1 83 ? 4.319 4.063 -2.918 1.00 76.06 83 ILE A CA 1
ATOM 674 C C . ILE A 1 83 ? 3.867 4.524 -4.304 1.00 76.06 83 ILE A C 1
ATOM 676 O O . ILE A 1 83 ? 4.678 5.036 -5.074 1.00 76.06 83 ILE A O 1
ATOM 680 N N . TYR A 1 84 ? 2.570 4.420 -4.591 1.00 73.62 84 TYR A N 1
ATOM 681 C CA . TYR A 1 84 ? 1.994 4.971 -5.809 1.00 73.62 84 TYR A CA 1
ATOM 682 C C . TYR A 1 84 ? 2.180 6.499 -5.906 1.00 73.62 84 TYR A C 1
ATOM 684 O O . TYR A 1 84 ? 2.686 6.970 -6.925 1.00 73.62 84 TYR A O 1
ATOM 692 N N . LEU A 1 85 ? 1.850 7.260 -4.849 1.00 69.69 85 LEU A N 1
ATOM 693 C CA . LEU A 1 85 ? 2.046 8.722 -4.821 1.00 69.69 85 LEU A CA 1
ATOM 694 C C . LEU A 1 85 ? 3.508 9.130 -5.009 1.00 69.69 85 LEU A C 1
ATOM 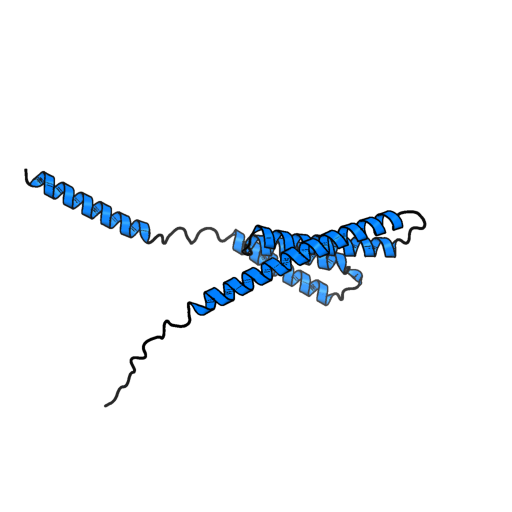696 O O . LEU A 1 85 ? 3.802 10.135 -5.647 1.00 69.69 85 LEU A O 1
ATOM 700 N N . LYS A 1 86 ? 4.435 8.372 -4.421 1.00 68.88 86 LYS A N 1
ATOM 701 C CA . LYS A 1 86 ? 5.852 8.733 -4.412 1.00 68.88 86 LYS A CA 1
ATOM 702 C C . LYS A 1 86 ? 6.511 8.552 -5.776 1.00 68.88 86 LYS A C 1
ATOM 704 O O . LYS A 1 86 ? 7.384 9.337 -6.131 1.00 68.88 86 LYS A O 1
ATOM 709 N N . GLU A 1 87 ? 6.121 7.521 -6.517 1.00 66.38 87 GLU A N 1
ATOM 710 C CA . GLU A 1 87 ? 6.822 7.153 -7.744 1.00 66.38 87 GLU A CA 1
ATOM 711 C C . GLU A 1 87 ? 6.143 7.722 -9.007 1.00 66.38 87 GLU A C 1
ATOM 713 O O . GLU A 1 87 ? 6.819 7.857 -10.023 1.00 66.38 87 GLU A O 1
ATOM 718 N N . HIS A 1 88 ? 4.834 8.053 -8.997 1.00 59.53 88 HIS A N 1
ATOM 719 C CA . HIS A 1 88 ? 4.003 8.480 -10.161 1.00 59.53 88 HIS A CA 1
ATOM 720 C C . HIS A 1 88 ? 4.070 7.565 -11.418 1.00 59.53 88 HIS A C 1
ATOM 722 O O . HIS A 1 88 ? 3.337 7.730 -12.396 1.00 59.53 88 HIS A O 1
ATOM 728 N N . ARG A 1 89 ? 4.935 6.552 -11.385 1.00 54.47 89 ARG A N 1
ATOM 729 C CA . ARG A 1 89 ? 5.184 5.462 -12.317 1.00 54.47 89 ARG A CA 1
ATOM 730 C C . ARG A 1 89 ? 5.552 4.283 -11.443 1.00 54.47 89 ARG A C 1
ATOM 732 O O . ARG A 1 89 ? 6.512 4.351 -10.696 1.00 54.47 89 ARG A O 1
ATOM 739 N N . VAL A 1 90 ? 4.802 3.196 -11.515 1.00 57.75 90 VAL A N 1
ATOM 740 C CA . VAL A 1 90 ? 5.117 1.998 -10.738 1.00 57.75 90 VAL A CA 1
ATOM 741 C C . VAL A 1 90 ? 6.479 1.471 -11.207 1.00 57.75 90 VAL A C 1
ATOM 743 O O . VAL A 1 90 ? 6.570 0.842 -12.260 1.00 57.75 90 VAL A O 1
ATOM 746 N N . SER A 1 91 ? 7.555 1.762 -10.463 1.00 62.25 91 SER A N 1
ATOM 747 C CA . SER A 1 91 ? 8.855 1.136 -10.692 1.00 62.25 91 SER A CA 1
ATOM 748 C C . SER A 1 91 ? 8.646 -0.362 -10.547 1.00 62.25 91 SER A C 1
ATOM 750 O O . SER A 1 91 ? 8.359 -0.865 -9.460 1.00 62.25 91 SER A O 1
ATOM 752 N N . ILE A 1 92 ? 8.739 -1.074 -11.669 1.00 63.34 92 ILE A N 1
ATOM 753 C CA . ILE A 1 92 ? 8.354 -2.487 -11.789 1.00 63.34 92 ILE A CA 1
ATOM 754 C C . ILE A 1 92 ? 9.084 -3.354 -10.748 1.00 63.34 92 ILE A C 1
ATOM 756 O O . ILE A 1 92 ? 8.563 -4.368 -10.311 1.00 63.34 92 ILE A O 1
ATOM 760 N N . GLY A 1 93 ? 10.266 -2.931 -10.291 1.00 68.44 93 GLY A N 1
ATOM 761 C CA . GLY A 1 93 ? 11.005 -3.600 -9.222 1.00 68.44 93 GLY A CA 1
ATOM 762 C C . GLY A 1 93 ? 10.404 -3.463 -7.835 1.00 68.44 93 GLY A C 1
ATOM 763 O O . GLY A 1 93 ? 10.170 -4.463 -7.164 1.00 68.44 93 GLY A O 1
ATOM 764 N N . VAL A 1 94 ? 10.144 -2.221 -7.432 1.00 71.94 94 VAL A N 1
ATOM 765 C CA . VAL A 1 94 ? 9.568 -1.903 -6.119 1.00 71.94 94 VAL A CA 1
ATOM 766 C C . VAL A 1 94 ? 8.155 -2.482 -6.018 1.00 71.94 94 VAL A C 1
ATOM 768 O O . VAL A 1 94 ? 7.758 -2.990 -4.976 1.00 71.94 94 VAL A O 1
ATOM 771 N N . ALA A 1 95 ? 7.420 -2.501 -7.132 1.00 73.25 95 ALA A N 1
ATOM 772 C CA . ALA A 1 95 ? 6.097 -3.108 -7.219 1.00 73.25 95 ALA A CA 1
ATOM 773 C C . ALA A 1 95 ? 6.094 -4.605 -6.894 1.00 73.25 95 ALA A C 1
ATOM 775 O O . ALA A 1 95 ? 5.211 -5.074 -6.182 1.00 73.25 95 ALA A O 1
ATOM 776 N N . VAL A 1 96 ? 7.081 -5.352 -7.398 1.00 76.50 96 VAL A N 1
ATOM 777 C CA . VAL A 1 96 ? 7.174 -6.798 -7.157 1.00 76.50 96 VAL A CA 1
ATOM 778 C C . VAL A 1 96 ? 7.591 -7.080 -5.714 1.00 76.50 96 VAL A C 1
ATOM 780 O O . VAL A 1 96 ? 7.003 -7.952 -5.081 1.00 76.50 96 VAL A O 1
ATOM 783 N N . GLU A 1 97 ? 8.536 -6.316 -5.159 1.00 76.56 97 GLU A N 1
ATOM 784 C CA . GLU A 1 97 ? 8.931 -6.438 -3.748 1.00 76.56 97 GLU A CA 1
ATOM 785 C C . GLU A 1 97 ? 7.730 -6.231 -2.815 1.00 76.56 97 GLU A C 1
ATOM 787 O O . GLU A 1 97 ? 7.429 -7.068 -1.964 1.00 76.56 97 GLU A O 1
ATOM 792 N N . VAL A 1 98 ? 6.982 -5.151 -3.034 1.00 78.00 98 VAL A N 1
ATOM 793 C CA . VAL A 1 98 ? 5.830 -4.798 -2.199 1.00 78.00 98 VAL A CA 1
ATOM 794 C C . VAL A 1 98 ? 4.661 -5.755 -2.444 1.00 78.00 98 VAL A C 1
ATOM 796 O O . VAL A 1 98 ? 3.939 -6.087 -1.508 1.00 78.00 98 VAL A O 1
ATOM 799 N N . SER A 1 99 ? 4.498 -6.275 -3.665 1.00 75.25 99 SER A N 1
ATOM 800 C CA . SER A 1 99 ? 3.500 -7.306 -3.968 1.00 75.25 99 SER A CA 1
ATOM 801 C C . SER A 1 99 ? 3.750 -8.593 -3.183 1.00 75.25 99 SER A C 1
ATOM 803 O O . SER A 1 99 ? 2.799 -9.160 -2.650 1.00 75.25 99 SER A O 1
ATOM 805 N N . ILE A 1 100 ? 5.004 -9.033 -3.043 1.00 83.06 100 ILE A N 1
ATOM 806 C CA . ILE A 1 100 ? 5.333 -10.217 -2.236 1.00 83.06 100 ILE A CA 1
ATOM 807 C C . ILE A 1 100 ? 5.025 -9.965 -0.759 1.00 83.06 100 ILE A C 1
ATOM 809 O O . ILE A 1 100 ? 4.371 -10.792 -0.123 1.00 83.06 100 ILE A O 1
ATOM 813 N N . VAL A 1 101 ? 5.445 -8.815 -0.221 1.00 82.94 101 VAL A N 1
ATOM 814 C CA . VAL A 1 101 ? 5.164 -8.432 1.176 1.00 82.94 101 VAL A CA 1
ATOM 815 C C . VAL A 1 101 ? 3.652 -8.378 1.439 1.00 82.94 101 VAL A C 1
ATOM 817 O O . VAL A 1 101 ? 3.182 -8.872 2.465 1.00 82.94 101 VAL A O 1
ATOM 820 N N . SER A 1 102 ? 2.881 -7.877 0.474 1.00 78.81 102 SER A N 1
ATOM 821 C CA . SER A 1 102 ? 1.423 -7.791 0.546 1.00 78.81 102 SER A CA 1
ATOM 822 C C . SER A 1 102 ? 0.737 -9.163 0.481 1.00 78.81 102 SER A C 1
ATOM 824 O O . SER A 1 102 ? -0.136 -9.439 1.303 1.00 78.81 102 SER A O 1
ATOM 826 N N . VAL A 1 103 ? 1.159 -10.064 -0.418 1.00 79.69 103 VAL A N 1
ATOM 827 C CA . VAL A 1 103 ? 0.611 -11.434 -0.505 1.00 79.69 103 VAL A CA 1
ATOM 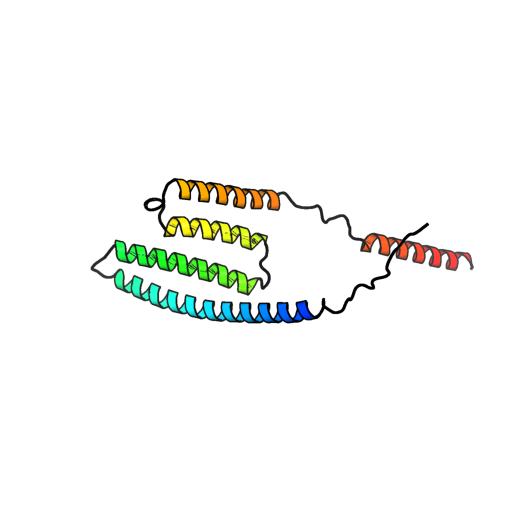828 C C . VAL A 1 103 ? 0.883 -12.213 0.780 1.00 79.69 103 VAL A C 1
ATOM 830 O O . VAL A 1 103 ? -0.006 -12.897 1.283 1.00 79.69 103 VAL A O 1
ATOM 833 N N . LEU A 1 104 ? 2.083 -12.082 1.352 1.00 78.94 104 LEU A N 1
ATOM 834 C CA . LEU A 1 104 ? 2.407 -12.697 2.640 1.00 78.94 104 LEU A CA 1
ATOM 835 C C . LEU A 1 104 ? 1.492 -12.188 3.755 1.00 78.94 104 LEU A C 1
ATOM 837 O O . LEU A 1 104 ? 1.007 -12.981 4.563 1.00 78.94 104 LEU A O 1
ATOM 841 N N . ARG A 1 105 ? 1.208 -10.882 3.777 1.00 79.62 105 ARG A N 1
ATOM 842 C CA . ARG A 1 105 ? 0.286 -10.304 4.754 1.00 79.62 105 ARG A CA 1
ATOM 843 C C . ARG A 1 105 ? -1.138 -10.834 4.589 1.00 79.62 105 ARG A C 1
ATOM 845 O O . ARG A 1 105 ? -1.753 -11.165 5.595 1.00 79.62 105 ARG A O 1
ATOM 852 N N . GLU A 1 106 ? -1.642 -10.962 3.365 1.00 75.69 106 GLU A N 1
ATOM 853 C CA . GLU A 1 106 ? -2.991 -11.490 3.100 1.00 75.69 106 GLU A CA 1
ATOM 854 C C . GLU A 1 106 ? -3.170 -12.920 3.652 1.00 75.69 106 GLU A C 1
ATOM 856 O O . GLU A 1 106 ? -4.212 -13.246 4.218 1.00 75.69 106 GLU A O 1
ATOM 861 N N . ILE A 1 107 ? -2.133 -13.764 3.559 1.00 74.88 107 ILE A N 1
ATOM 862 C CA . ILE A 1 107 ? -2.133 -15.138 4.101 1.00 74.88 107 ILE A CA 1
ATOM 863 C C . ILE A 1 107 ? -2.172 -15.135 5.634 1.00 74.88 107 ILE A C 1
ATOM 865 O O . ILE A 1 107 ? -2.882 -15.937 6.240 1.00 74.88 107 ILE A O 1
ATOM 869 N N . ILE A 1 108 ? -1.415 -14.236 6.270 1.00 70.75 108 ILE A N 1
ATOM 870 C CA . ILE A 1 108 ? -1.411 -14.080 7.733 1.00 70.75 108 ILE A CA 1
ATOM 871 C C . ILE A 1 108 ? -2.780 -13.586 8.211 1.00 70.75 108 ILE A C 1
ATOM 873 O O . ILE A 1 108 ? -3.296 -14.072 9.212 1.00 70.75 108 ILE A O 1
ATOM 877 N N . VAL A 1 109 ? -3.374 -12.652 7.468 1.00 68.75 109 VAL A N 1
ATOM 878 C CA . VAL A 1 109 ? -4.667 -12.037 7.773 1.00 68.75 109 VAL A CA 1
ATOM 879 C C . VAL A 1 109 ? -5.822 -13.029 7.679 1.00 68.75 109 VAL A C 1
ATOM 881 O O . VAL A 1 109 ? -6.670 -13.042 8.565 1.00 68.75 109 VAL A O 1
ATOM 884 N N . ARG A 1 110 ? -5.870 -13.861 6.632 1.00 66.50 110 ARG A N 1
ATOM 885 C CA . ARG A 1 110 ? -6.937 -14.868 6.472 1.00 66.50 110 ARG A CA 1
ATOM 886 C C . ARG A 1 110 ? -6.726 -16.121 7.317 1.00 66.50 110 ARG A C 1
ATOM 888 O O . ARG A 1 110 ? -7.643 -16.919 7.450 1.00 66.50 110 ARG A O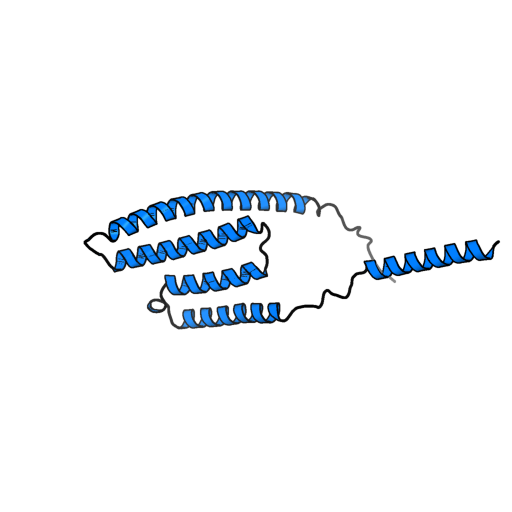 1
ATOM 895 N N . GLY A 1 111 ? -5.536 -16.293 7.887 1.00 63.25 111 GLY A N 1
ATOM 896 C CA . GLY A 1 111 ? -5.190 -17.458 8.683 1.00 63.25 111 GLY A CA 1
ATOM 897 C C . GLY A 1 111 ? -4.978 -18.712 7.828 1.00 63.25 111 GLY A C 1
ATOM 898 O O . GLY A 1 111 ? -5.811 -19.137 7.028 1.00 63.25 111 GLY A O 1
ATOM 899 N N . ILE A 1 112 ? -3.852 -19.386 8.058 1.00 57.97 112 ILE A N 1
ATOM 900 C CA . ILE A 1 112 ? -3.511 -20.653 7.390 1.00 57.97 112 ILE A CA 1
ATOM 901 C C . ILE A 1 112 ? -4.484 -21.793 7.738 1.00 57.97 112 ILE A C 1
ATOM 903 O O . ILE A 1 112 ? -4.527 -22.798 7.034 1.00 57.97 112 ILE A O 1
ATOM 907 N N . LEU A 1 113 ? -5.269 -21.633 8.807 1.00 52.28 113 LEU A N 1
ATOM 908 C CA . LEU A 1 113 ? -6.075 -22.702 9.390 1.00 52.28 113 LEU A CA 1
ATOM 909 C C . LEU A 1 113 ? -7.497 -22.807 8.812 1.00 52.28 113 LEU A C 1
ATOM 911 O O . LEU A 1 113 ? -8.059 -23.896 8.808 1.00 52.28 113 LEU A O 1
ATOM 915 N N . GLU A 1 114 ? -8.060 -21.718 8.280 1.00 56.94 114 GLU A N 1
ATOM 916 C CA . GLU A 1 114 ? -9.380 -21.723 7.617 1.00 56.94 114 GLU A CA 1
ATOM 917 C C . GLU A 1 114 ? -9.278 -22.017 6.111 1.00 56.94 114 GLU A C 1
ATOM 919 O O . GLU A 1 114 ? -10.281 -22.186 5.416 1.00 56.94 114 GLU A O 1
ATOM 924 N N . THR A 1 115 ? -8.050 -22.098 5.595 1.00 61.06 115 THR A N 1
ATOM 925 C CA . THR A 1 115 ? -7.774 -22.153 4.163 1.00 61.06 115 THR A CA 1
ATOM 926 C C . THR A 1 115 ? -7.558 -23.603 3.699 1.00 61.06 115 THR A C 1
ATOM 928 O O . THR A 1 115 ? -6.699 -24.299 4.245 1.00 61.06 115 THR A O 1
ATOM 931 N N . PRO A 1 116 ? -8.275 -24.092 2.666 1.00 75.31 116 PRO A N 1
ATOM 932 C CA . PRO A 1 116 ? -8.077 -25.439 2.137 1.00 75.31 116 PRO A CA 1
ATOM 933 C C . PRO A 1 116 ? -6.640 -25.635 1.630 1.00 75.31 116 PRO A C 1
ATOM 935 O O . PRO A 1 116 ? -6.068 -24.759 0.979 1.00 75.31 116 PRO A O 1
ATOM 938 N N . TRP A 1 117 ? -6.062 -26.817 1.871 1.00 77.12 117 TRP A N 1
ATOM 939 C CA . TRP A 1 117 ? -4.648 -27.123 1.585 1.00 77.12 117 TRP A CA 1
ATOM 940 C C . TRP A 1 117 ? -4.234 -26.859 0.124 1.00 77.12 117 TRP A C 1
ATOM 942 O O . TRP A 1 117 ? -3.109 -26.446 -0.155 1.00 77.12 117 TRP A O 1
ATOM 952 N N . VAL A 1 118 ? -5.175 -27.008 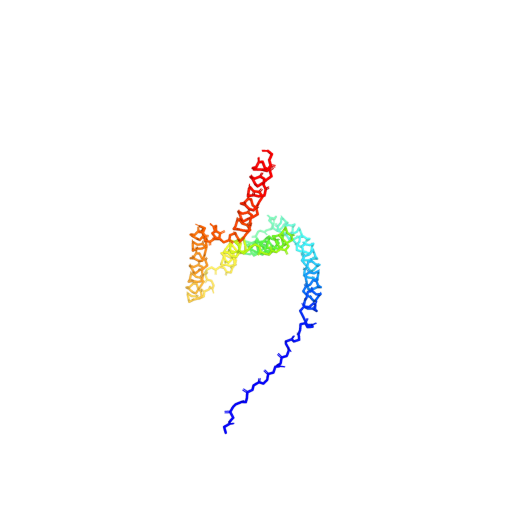-0.812 1.00 83.25 118 VAL A N 1
ATOM 953 C CA . VAL A 1 118 ? -4.984 -26.700 -2.239 1.00 83.25 118 VAL A CA 1
ATOM 954 C C . VAL A 1 118 ? -4.690 -25.214 -2.471 1.00 83.25 118 VAL A C 1
ATOM 956 O O . VAL A 1 118 ? -3.829 -24.871 -3.277 1.00 83.25 118 VAL A O 1
ATOM 959 N N . GLN A 1 119 ? -5.370 -24.322 -1.750 1.00 75.75 119 GLN A N 1
ATOM 960 C CA . GLN A 1 119 ? -5.190 -22.878 -1.887 1.00 75.75 119 GLN A CA 1
ATOM 961 C C . GLN A 1 119 ? -3.851 -22.432 -1.287 1.00 75.75 119 GLN A C 1
ATOM 963 O O . GLN A 1 119 ? -3.175 -21.593 -1.876 1.00 75.75 119 GLN A O 1
ATOM 968 N N . VAL A 1 120 ? -3.404 -23.068 -0.198 1.00 81.75 120 VAL A N 1
ATOM 969 C CA . VAL A 1 120 ? -2.051 -22.862 0.348 1.00 81.75 120 VAL A CA 1
ATOM 970 C C . VAL A 1 120 ? -0.987 -23.274 -0.675 1.00 81.75 120 VAL A C 1
ATOM 972 O O . VAL A 1 120 ? -0.061 -22.512 -0.944 1.00 81.75 120 VAL A O 1
ATOM 975 N N . MET A 1 121 ? -1.150 -24.433 -1.321 1.00 84.50 121 MET A N 1
ATOM 976 C CA . MET A 1 121 ? -0.219 -24.898 -2.356 1.00 84.50 121 MET A CA 1
ATOM 977 C C . MET A 1 121 ? -0.192 -23.998 -3.596 1.00 84.50 121 MET A C 1
ATOM 979 O O . MET A 1 121 ? 0.887 -23.708 -4.116 1.00 84.50 121 MET A O 1
ATOM 983 N N . ALA A 1 122 ? -1.348 -23.492 -4.031 1.00 84.69 122 ALA A N 1
ATOM 984 C CA . ALA A 1 122 ? -1.431 -22.534 -5.130 1.00 84.69 122 ALA A CA 1
ATOM 985 C C . ALA A 1 122 ? -0.693 -21.223 -4.806 1.00 84.69 122 ALA A C 1
ATOM 987 O O . ALA A 1 122 ? 0.059 -20.714 -5.637 1.00 84.69 122 ALA A O 1
ATOM 988 N N . VAL A 1 123 ? -0.848 -20.706 -3.583 1.00 84.50 123 VAL A N 1
ATOM 989 C CA . VAL A 1 123 ? -0.177 -19.477 -3.140 1.00 84.50 123 VAL A CA 1
ATOM 990 C C . VAL A 1 123 ? 1.332 -19.677 -3.000 1.00 84.50 123 VAL A C 1
ATOM 992 O O . VAL A 1 123 ? 2.095 -18.834 -3.463 1.00 84.50 123 VAL A O 1
ATOM 995 N N . CYS A 1 124 ? 1.791 -20.805 -2.449 1.00 86.12 124 CYS A N 1
ATOM 996 C CA . CYS A 1 124 ? 3.218 -21.134 -2.412 1.00 86.12 124 CYS A CA 1
ATOM 997 C C . CYS A 1 124 ? 3.820 -21.212 -3.822 1.00 86.12 124 CYS A C 1
ATOM 999 O O . CYS A 1 124 ? 4.879 -20.638 -4.066 1.00 86.12 124 CYS A O 1
ATOM 1001 N N . SER A 1 125 ? 3.131 -21.860 -4.768 1.00 90.12 125 SER A N 1
ATOM 1002 C CA . SER A 1 125 ? 3.575 -21.911 -6.165 1.00 90.12 125 SER A CA 1
ATOM 1003 C C . SER A 1 125 ? 3.636 -20.516 -6.793 1.00 90.12 125 SER A C 1
ATOM 1005 O O . SER A 1 125 ? 4.598 -20.198 -7.487 1.00 90.12 125 SER A O 1
ATOM 1007 N N . PHE A 1 126 ? 2.637 -19.669 -6.543 1.00 86.44 126 PHE A N 1
ATOM 1008 C CA . PHE A 1 126 ? 2.611 -18.293 -7.037 1.00 86.44 126 PHE A CA 1
ATOM 1009 C C . PHE A 1 126 ? 3.754 -17.445 -6.455 1.00 86.44 126 PHE A C 1
ATOM 1011 O O . PHE A 1 126 ? 4.447 -16.750 -7.197 1.00 86.44 126 PHE A O 1
ATOM 1018 N N . LEU A 1 127 ? 4.014 -17.559 -5.149 1.00 87.31 127 LEU A N 1
ATOM 1019 C CA . LEU A 1 127 ? 5.123 -16.878 -4.477 1.00 87.31 127 LEU A CA 1
ATOM 1020 C C . LEU A 1 127 ? 6.490 -17.339 -4.994 1.00 87.31 127 LEU A C 1
ATOM 1022 O O . LEU A 1 127 ? 7.375 -16.507 -5.168 1.00 87.31 127 LEU A O 1
ATOM 1026 N N . ILE A 1 128 ? 6.660 -18.632 -5.292 1.00 90.50 128 ILE A N 1
ATOM 1027 C CA . ILE A 1 128 ? 7.885 -19.155 -5.917 1.00 90.50 128 ILE A CA 1
ATOM 1028 C C . ILE A 1 128 ? 8.098 -18.529 -7.298 1.00 90.50 128 ILE A C 1
ATOM 1030 O O . ILE A 1 128 ? 9.219 -18.143 -7.621 1.00 90.50 128 ILE A O 1
ATOM 1034 N N . VAL A 1 129 ? 7.043 -18.383 -8.104 1.00 89.69 129 VAL A N 1
ATOM 1035 C CA . VAL A 1 129 ? 7.135 -17.744 -9.428 1.00 89.69 129 VAL A CA 1
ATOM 1036 C C . VAL A 1 129 ? 7.495 -16.261 -9.304 1.00 89.69 129 VAL A C 1
ATOM 1038 O O . VAL A 1 129 ? 8.391 -15.796 -10.008 1.00 89.69 129 VAL A O 1
ATOM 1041 N N . LEU A 1 130 ? 6.861 -15.523 -8.388 1.00 82.44 130 LEU A N 1
ATOM 1042 C CA . LEU A 1 130 ? 7.196 -14.116 -8.133 1.00 82.44 130 LEU A CA 1
ATOM 1043 C C . LEU A 1 130 ? 8.624 -13.944 -7.595 1.00 82.44 130 LEU A C 1
ATOM 1045 O O . LEU A 1 130 ? 9.356 -13.068 -8.055 1.00 82.44 130 LEU A O 1
ATOM 1049 N N . GLY A 1 131 ? 9.045 -14.804 -6.666 1.00 85.69 131 GLY A N 1
ATOM 1050 C CA . GLY A 1 131 ? 10.411 -14.830 -6.147 1.00 85.69 131 GLY A CA 1
ATOM 1051 C C . GLY A 1 131 ? 11.433 -15.174 -7.232 1.00 85.69 131 GLY A C 1
ATOM 1052 O O . GLY A 1 131 ? 12.459 -14.509 -7.349 1.00 85.69 131 GLY A O 1
ATOM 1053 N N . GLY A 1 132 ? 11.128 -16.147 -8.093 1.00 88.56 132 GLY A N 1
ATOM 1054 C CA . GLY A 1 132 ? 11.944 -16.491 -9.256 1.00 88.56 132 GLY A CA 1
ATOM 1055 C C . GLY A 1 132 ? 12.074 -15.326 -10.237 1.00 88.56 132 GLY A C 1
ATOM 1056 O O . GLY A 1 132 ? 13.173 -15.042 -10.705 1.00 88.56 132 GLY A O 1
ATOM 1057 N N . LEU A 1 133 ? 10.988 -14.589 -10.489 1.00 83.06 133 LEU A N 1
ATOM 1058 C CA . LEU A 1 133 ? 11.006 -13.393 -11.331 1.00 83.06 133 LEU A CA 1
ATOM 1059 C C . LEU A 1 133 ? 11.900 -12.289 -10.742 1.00 83.06 133 LEU A C 1
ATOM 1061 O O . LEU A 1 133 ? 12.622 -11.634 -11.493 1.00 83.06 133 LEU A O 1
ATOM 1065 N N . LEU A 1 134 ? 11.909 -12.112 -9.414 1.00 77.50 134 LEU A N 1
ATOM 1066 C CA . LEU A 1 134 ? 12.844 -11.202 -8.744 1.00 77.50 134 LEU A CA 1
ATOM 1067 C C . LEU A 1 134 ? 14.297 -11.641 -8.906 1.00 77.50 134 LEU A C 1
ATOM 1069 O O . LEU A 1 134 ? 15.145 -10.799 -9.189 1.00 77.50 134 LEU A O 1
ATOM 1073 N N . VAL A 1 135 ? 14.585 -12.936 -8.764 1.00 82.44 135 VAL A N 1
ATOM 1074 C CA . VAL A 1 135 ? 15.941 -13.476 -8.937 1.00 82.44 135 VAL A CA 1
ATOM 1075 C C . VAL A 1 135 ? 16.413 -13.304 -10.379 1.00 82.44 135 VAL A C 1
ATOM 1077 O O . VAL A 1 135 ? 17.510 -12.802 -10.598 1.00 82.44 135 VAL A O 1
ATOM 1080 N N . VAL A 1 136 ? 15.577 -13.641 -11.365 1.00 82.38 136 VAL A N 1
ATOM 1081 C CA . VAL A 1 136 ? 15.883 -13.461 -12.795 1.00 82.38 136 VAL A CA 1
ATOM 1082 C C . VAL A 1 136 ? 16.103 -11.987 -13.122 1.00 82.38 136 VAL A C 1
ATOM 1084 O O . VAL A 1 136 ? 17.061 -11.643 -13.810 1.00 82.38 136 VAL A O 1
ATOM 1087 N N . ARG A 1 137 ? 15.259 -11.096 -12.592 1.00 72.75 137 ARG A N 1
ATOM 1088 C CA . ARG A 1 137 ? 15.428 -9.650 -12.753 1.00 72.75 137 ARG A CA 1
ATOM 1089 C C . ARG A 1 137 ? 16.720 -9.148 -12.106 1.00 72.75 137 ARG A C 1
ATOM 1091 O O . ARG A 1 137 ? 17.396 -8.322 -12.702 1.00 72.75 137 ARG A O 1
ATOM 1098 N N . ALA A 1 138 ? 17.070 -9.638 -10.917 1.00 69.25 138 ALA A N 1
ATOM 1099 C CA . ALA A 1 138 ? 18.317 -9.294 -10.233 1.00 69.25 138 ALA A CA 1
ATOM 1100 C C . ALA A 1 138 ? 19.561 -9.841 -10.954 1.00 69.25 138 ALA A C 1
ATOM 1102 O O . ALA A 1 138 ? 20.637 -9.268 -10.822 1.00 69.25 138 ALA A O 1
ATOM 1103 N N . TRP A 1 139 ? 19.410 -10.920 -11.729 1.00 72.50 139 TRP A N 1
ATOM 1104 C CA . TRP A 1 139 ? 20.455 -11.490 -12.584 1.00 72.50 139 TRP A CA 1
ATOM 1105 C C . TRP A 1 139 ? 20.565 -10.831 -13.967 1.00 72.50 139 TRP A C 1
ATOM 1107 O O . TRP A 1 139 ? 21.575 -11.017 -14.639 1.00 72.50 139 TRP A O 1
ATOM 1117 N N . ILE A 1 140 ? 19.576 -10.032 -14.386 1.00 65.31 140 ILE A N 1
ATOM 1118 C CA . ILE A 1 140 ? 19.651 -9.183 -15.586 1.00 65.31 140 ILE A CA 1
ATOM 1119 C C . ILE A 1 140 ? 20.152 -7.774 -15.197 1.00 65.31 140 ILE A C 1
ATOM 1121 O O . ILE A 1 140 ? 19.388 -6.814 -15.102 1.00 65.31 140 ILE A O 1
ATOM 1125 N N . PRO A 1 141 ? 21.460 -7.635 -14.929 1.00 53.72 141 PRO A N 1
ATOM 1126 C CA . PRO A 1 141 ? 22.223 -6.472 -15.392 1.00 53.72 141 PRO A CA 1
ATOM 1127 C C . PRO A 1 141 ? 23.571 -6.939 -15.991 1.00 53.72 141 PRO A C 1
ATOM 1129 O O . PRO A 1 141 ? 24.199 -7.797 -15.374 1.00 53.72 141 PRO A O 1
ATOM 1132 N N . PRO A 1 142 ? 24.112 -6.433 -17.125 1.00 55.09 142 PRO A N 1
ATOM 1133 C CA . PRO A 1 142 ? 23.684 -5.414 -18.088 1.00 55.09 142 PRO A CA 1
ATOM 1134 C C . PRO A 1 142 ? 23.579 -5.979 -19.533 1.00 55.09 142 PRO A C 1
ATOM 1136 O O . PRO A 1 142 ? 24.486 -6.637 -20.037 1.00 55.09 142 PRO A O 1
ATOM 1139 N N . THR A 1 143 ? 22.509 -5.708 -20.281 1.00 56.25 143 THR A N 1
ATOM 1140 C CA . THR A 1 143 ? 22.536 -5.909 -21.759 1.00 56.25 143 THR A CA 1
ATOM 1141 C C . THR A 1 143 ? 22.046 -4.679 -22.523 1.00 56.25 143 THR A C 1
ATOM 1143 O O . THR A 1 143 ? 21.899 -4.706 -23.738 1.00 56.25 143 THR A O 1
ATOM 1146 N N . PHE A 1 144 ? 21.883 -3.556 -21.819 1.00 53.38 144 PHE A N 1
ATOM 1147 C CA . PHE A 1 144 ? 21.680 -2.231 -22.407 1.00 53.38 144 PHE A CA 1
ATOM 1148 C C . PHE A 1 144 ? 22.893 -1.325 -22.154 1.00 53.38 144 PHE A C 1
ATOM 1150 O O . PHE A 1 144 ? 22.739 -0.167 -21.803 1.00 53.38 144 PHE A O 1
ATOM 1157 N N . ASP A 1 145 ? 24.099 -1.872 -22.322 1.00 53.25 145 ASP A N 1
ATOM 1158 C CA . ASP A 1 145 ? 25.365 -1.124 -22.249 1.00 53.25 145 ASP A CA 1
ATOM 1159 C C . ASP A 1 145 ? 26.164 -1.313 -23.554 1.00 53.25 145 ASP A C 1
ATOM 1161 O O . ASP A 1 145 ? 27.350 -1.629 -23.567 1.00 53.25 145 ASP A O 1
ATOM 1165 N N . GLY A 1 146 ? 25.465 -1.275 -24.697 1.00 55.59 146 GLY A N 1
ATOM 1166 C CA . GLY A 1 146 ? 26.070 -1.663 -25.977 1.00 55.59 146 GLY A CA 1
ATOM 1167 C C . GLY A 1 146 ? 25.408 -1.157 -27.254 1.00 55.59 146 GLY A C 1
ATOM 1168 O O . GLY A 1 146 ? 25.899 -1.471 -28.337 1.00 55.59 146 GLY A O 1
ATOM 1169 N N . ILE A 1 147 ? 24.336 -0.365 -27.182 1.00 56.75 147 ILE A N 1
ATOM 1170 C CA . ILE A 1 147 ? 23.810 0.325 -28.366 1.00 56.75 147 ILE A CA 1
ATOM 1171 C C . ILE A 1 147 ? 23.510 1.774 -27.988 1.00 56.75 147 ILE A C 1
ATOM 1173 O O . ILE A 1 147 ? 22.360 2.190 -27.953 1.00 56.75 147 ILE A O 1
ATOM 1177 N N . ASP A 1 148 ? 24.572 2.531 -27.720 1.00 55.66 148 ASP A N 1
ATOM 1178 C CA . ASP A 1 148 ? 24.563 3.991 -27.799 1.00 55.66 148 ASP A CA 1
ATOM 1179 C C . ASP A 1 148 ? 24.831 4.378 -29.268 1.00 55.66 148 ASP A C 1
ATOM 1181 O O . ASP A 1 148 ? 25.993 4.464 -29.692 1.00 55.66 148 ASP A O 1
ATOM 1185 N N . PRO A 1 149 ? 23.800 4.592 -30.114 1.00 58.47 149 PRO A N 1
ATOM 1186 C CA . PRO A 1 149 ? 24.002 5.024 -31.500 1.00 58.47 149 PRO A CA 1
ATOM 1187 C C . PRO A 1 149 ? 24.691 6.400 -31.590 1.00 58.47 149 PRO A C 1
ATOM 1189 O O . PRO A 1 149 ? 25.230 6.761 -32.639 1.00 58.47 149 PRO A O 1
ATOM 1192 N N . GLU A 1 150 ? 24.719 7.163 -30.496 1.00 58.88 150 GLU A N 1
ATOM 1193 C CA . GLU A 1 150 ? 25.299 8.505 -30.419 1.00 58.88 150 GLU A CA 1
ATOM 1194 C C . GLU A 1 150 ? 26.837 8.522 -30.438 1.00 58.88 150 GLU A C 1
ATOM 1196 O O . GLU A 1 150 ? 27.430 9.418 -31.050 1.00 58.88 150 GLU A O 1
ATOM 1201 N N . GLN A 1 151 ? 27.513 7.505 -29.880 1.00 60.47 151 GLN A N 1
ATOM 1202 C CA . GLN A 1 151 ? 28.982 7.452 -29.911 1.00 60.47 151 GLN A CA 1
ATOM 1203 C C . GLN A 1 151 ? 29.523 7.179 -31.324 1.00 60.47 151 GLN A C 1
ATOM 1205 O O . GLN A 1 151 ? 30.551 7.741 -31.719 1.00 60.47 151 GLN A O 1
ATOM 1210 N N . GLN A 1 152 ? 28.809 6.383 -32.133 1.00 61.00 152 GLN A N 1
ATOM 1211 C CA . GLN A 1 152 ? 29.186 6.135 -33.531 1.00 61.00 152 GLN A CA 1
ATOM 1212 C C . GLN A 1 152 ? 29.056 7.399 -34.395 1.00 61.00 152 GLN A C 1
ATOM 1214 O O . GLN A 1 152 ? 29.912 7.658 -35.249 1.00 61.00 152 GLN A O 1
ATOM 1219 N N . VAL A 1 153 ? 28.031 8.222 -34.149 1.00 63.97 153 VAL A N 1
ATOM 1220 C CA . VAL A 1 153 ? 27.837 9.500 -34.853 1.00 63.97 153 VAL A CA 1
ATOM 1221 C C . VAL A 1 153 ? 28.892 10.524 -34.424 1.00 63.97 153 VAL A C 1
ATOM 1223 O O . VAL A 1 153 ? 29.506 11.165 -35.281 1.00 63.97 153 VAL A O 1
ATOM 1226 N N . SER A 1 154 ? 29.201 10.617 -33.128 1.00 67.19 154 SER A N 1
ATOM 1227 C CA . SER A 1 154 ? 30.199 11.567 -32.616 1.00 67.19 154 SER A CA 1
ATOM 1228 C C . SER A 1 154 ? 31.620 11.264 -33.124 1.00 67.19 154 SER A C 1
ATOM 1230 O O . SER A 1 154 ? 32.372 12.176 -33.486 1.00 67.19 154 SER A O 1
ATOM 1232 N N . ARG A 1 155 ? 31.977 9.977 -33.293 1.00 66.19 155 ARG A N 1
ATOM 1233 C CA . ARG A 1 155 ? 33.273 9.580 -33.876 1.00 66.19 155 ARG A CA 1
ATOM 1234 C C . ARG A 1 155 ? 33.418 10.026 -35.336 1.00 66.19 155 ARG A C 1
ATOM 1236 O O . ARG A 1 155 ? 34.493 10.487 -35.711 1.00 66.19 155 ARG A O 1
ATOM 1243 N N . ARG A 1 156 ? 32.352 9.965 -36.148 1.00 65.81 156 ARG A N 1
ATOM 1244 C CA . ARG A 1 156 ? 32.380 10.464 -37.540 1.00 65.81 156 ARG A CA 1
ATOM 1245 C C . ARG A 1 156 ? 32.563 11.978 -37.618 1.00 65.81 156 ARG A C 1
ATOM 1247 O O . ARG A 1 156 ? 33.296 12.445 -38.486 1.00 65.81 156 ARG A O 1
ATOM 1254 N N . HIS A 1 157 ? 31.945 12.736 -36.714 1.00 67.75 157 HIS A N 1
ATOM 1255 C CA . HIS A 1 157 ? 32.127 14.187 -36.683 1.00 67.75 157 HIS A CA 1
ATOM 1256 C C . HIS A 1 157 ? 33.558 14.562 -36.286 1.00 67.75 157 HIS A C 1
ATOM 1258 O O . HIS A 1 157 ? 34.164 15.400 -36.948 1.00 67.75 157 HIS A O 1
ATOM 1264 N N . ARG A 1 158 ? 34.146 13.895 -35.284 1.00 69.94 158 ARG A N 1
ATOM 1265 C CA . ARG A 1 158 ? 35.522 14.191 -34.852 1.00 69.94 158 ARG A CA 1
ATOM 1266 C C . ARG A 1 158 ? 36.569 13.886 -35.927 1.00 69.94 158 ARG A C 1
ATOM 1268 O O . ARG A 1 158 ? 37.516 14.650 -36.073 1.00 69.94 158 ARG A O 1
ATOM 1275 N N . VAL A 1 159 ? 36.383 12.809 -36.696 1.00 70.94 159 VAL A N 1
ATOM 1276 C CA . VAL A 1 159 ? 37.271 12.473 -37.826 1.00 70.94 159 VAL A CA 1
ATOM 1277 C C . VAL A 1 159 ? 37.139 13.506 -38.949 1.00 70.94 159 VAL A C 1
ATOM 1279 O O . VAL A 1 159 ? 38.154 14.006 -39.422 1.00 70.94 159 VAL A O 1
ATOM 1282 N N . ARG A 1 160 ? 35.912 13.923 -39.296 1.00 69.69 160 ARG A N 1
ATOM 1283 C CA . ARG A 1 160 ? 35.689 14.951 -40.327 1.00 69.69 160 ARG A CA 1
ATOM 1284 C C . ARG A 1 160 ? 36.277 16.314 -39.932 1.00 69.69 160 ARG A C 1
ATOM 1286 O O . ARG A 1 160 ? 36.855 16.997 -40.772 1.00 69.69 160 ARG A O 1
ATOM 1293 N N . PHE A 1 161 ? 36.172 16.705 -38.659 1.00 68.00 161 PHE A N 1
ATOM 1294 C CA . PHE A 1 161 ? 36.808 17.930 -38.158 1.00 68.00 161 PHE A CA 1
ATOM 1295 C C . PHE A 1 161 ? 38.343 17.848 -38.191 1.00 68.00 161 PHE A C 1
ATOM 1297 O O . PHE A 1 161 ? 38.981 18.828 -38.559 1.00 68.00 161 PHE A O 1
ATOM 1304 N N . ALA A 1 162 ? 38.933 16.688 -37.879 1.00 69.38 162 ALA A N 1
ATOM 1305 C CA . ALA A 1 162 ? 40.382 16.493 -37.948 1.00 69.38 162 ALA A CA 1
ATOM 1306 C C . ALA A 1 162 ? 40.925 16.548 -39.391 1.00 69.38 162 ALA A C 1
ATOM 1308 O O . ALA A 1 162 ? 41.957 17.176 -39.618 1.00 69.38 162 ALA A O 1
ATOM 1309 N N . GLU A 1 163 ? 40.217 15.972 -40.371 1.00 67.25 163 GLU A N 1
ATOM 1310 C CA . GLU A 1 163 ? 40.579 16.092 -41.796 1.00 67.25 163 GLU A CA 1
ATOM 1311 C C . GLU A 1 163 ? 40.484 17.541 -42.291 1.00 67.25 163 GLU A C 1
ATOM 1313 O O . GLU A 1 163 ? 41.386 18.025 -42.972 1.00 67.25 163 GLU A O 1
ATOM 1318 N N . THR A 1 164 ? 39.440 18.272 -41.885 1.00 66.69 164 THR A N 1
ATOM 1319 C CA . THR A 1 164 ? 39.254 19.675 -42.298 1.00 66.69 164 THR A CA 1
ATOM 1320 C C . THR A 1 164 ? 40.344 20.594 -41.722 1.00 66.69 164 THR A C 1
ATOM 1322 O O . THR A 1 164 ? 40.740 21.562 -42.368 1.00 66.69 164 THR A O 1
ATOM 1325 N N . SER A 1 165 ? 40.855 20.302 -40.520 1.00 63.50 165 SER A N 1
ATOM 1326 C CA . SER A 1 165 ? 41.983 21.034 -39.926 1.00 63.50 165 SER A CA 1
ATOM 1327 C C . SER A 1 165 ? 43.319 20.702 -40.598 1.00 63.50 165 SER A C 1
ATOM 1329 O O . SER A 1 165 ? 44.091 21.615 -40.872 1.00 63.50 165 SER A O 1
ATOM 1331 N N . ALA A 1 166 ? 43.570 19.433 -40.932 1.00 63.94 166 ALA A N 1
ATOM 1332 C CA . ALA A 1 166 ? 44.802 19.019 -41.609 1.00 63.94 166 ALA A CA 1
ATOM 1333 C C . ALA A 1 166 ? 44.913 19.577 -43.042 1.00 63.94 166 ALA A C 1
ATOM 1335 O O . ALA A 1 166 ? 45.995 19.967 -43.475 1.00 63.94 166 ALA A O 1
ATOM 1336 N N . GLU A 1 167 ? 43.794 19.684 -43.765 1.00 63.16 167 GLU A N 1
ATOM 1337 C CA . GLU A 1 167 ? 43.767 20.288 -45.106 1.00 63.16 167 GLU A CA 1
ATOM 1338 C C . GLU A 1 167 ? 44.001 21.810 -45.076 1.00 63.16 167 GLU A C 1
ATOM 1340 O O . GLU A 1 167 ? 44.479 22.394 -46.050 1.00 63.16 167 GLU A O 1
ATOM 1345 N N . ARG A 1 168 ? 43.709 22.459 -43.941 1.00 59.94 168 ARG A N 1
ATOM 1346 C CA . ARG A 1 168 ? 43.936 23.895 -43.742 1.00 59.94 168 ARG A CA 1
ATOM 1347 C C . ARG A 1 168 ? 45.402 24.226 -43.449 1.00 59.94 168 ARG A C 1
ATOM 1349 O O . ARG A 1 168 ? 45.867 25.263 -43.909 1.00 59.94 168 ARG A O 1
ATOM 1356 N N . ASP A 1 169 ? 46.114 23.342 -42.752 1.00 61.06 169 ASP A N 1
ATOM 1357 C CA . ASP A 1 169 ? 47.538 23.512 -42.426 1.00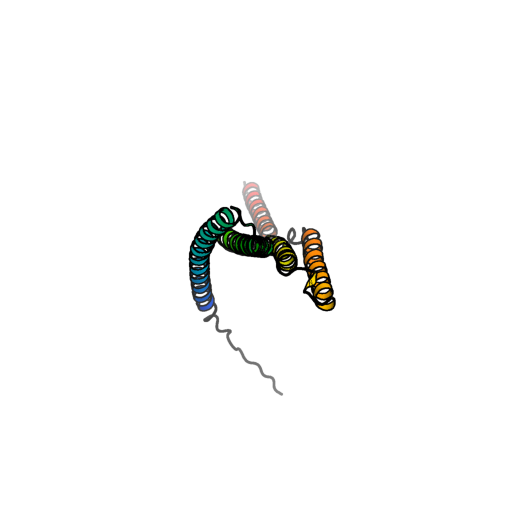 61.06 169 ASP A CA 1
ATOM 1358 C C . ASP A 1 169 ? 48.476 23.053 -43.557 1.00 61.06 169 ASP A C 1
ATOM 1360 O O . ASP A 1 169 ? 49.590 23.551 -43.669 1.00 61.06 169 ASP A O 1
ATOM 1364 N N . GLY A 1 170 ? 48.033 22.156 -44.447 1.00 57.22 170 GLY A N 1
ATOM 1365 C CA . GLY A 1 170 ? 48.811 21.715 -45.618 1.00 57.22 170 GLY A CA 1
ATOM 1366 C C . GLY A 1 170 ? 48.783 22.665 -46.826 1.00 57.22 170 GLY A C 1
ATOM 1367 O O . GLY A 1 170 ? 49.387 22.360 -47.853 1.00 57.22 170 GLY A O 1
ATOM 1368 N N . LYS A 1 171 ? 48.054 23.786 -46.738 1.00 55.50 171 LYS A N 1
ATOM 1369 C CA . LYS A 1 171 ? 47.913 24.796 -47.806 1.00 55.50 171 LYS A CA 1
ATOM 1370 C C . LYS A 1 171 ? 48.634 26.123 -47.523 1.00 55.50 171 LYS A C 1
ATOM 1372 O O . LYS A 1 171 ? 48.428 27.074 -48.280 1.00 55.50 171 LYS A O 1
ATOM 1377 N N . LEU A 1 172 ? 49.444 26.181 -46.464 1.00 47.12 172 LEU A N 1
ATOM 1378 C CA . LEU A 1 172 ? 50.334 27.300 -46.133 1.00 47.12 172 LEU A CA 1
ATOM 1379 C C . LEU A 1 172 ? 51.756 27.040 -46.637 1.00 47.12 172 LEU A C 1
ATOM 1381 O O . LEU A 1 172 ? 52.257 25.915 -46.425 1.00 47.12 172 LEU A O 1
#

Secondary structure (DSSP, 8-state):
-----------TTSHHHHHHHHHHHHHHHHHHHHHHHHHHHHHHHHHHHHHHHHTSSS--HHHHHHHHHHHHHHHHHHHHHHHHHHHSS--HHHHHHHHHHHHHHHHHHH-TTSS-HHHHHHHHHHHHHHHHHHHHHHH---SSSS--HHHHHHHHHHHHHHHHHHHHHTT-

Sequence (172 aa):
MKPLSTNSSPRWGNWLNGVHILRFLEMVQDLIVISLCIGLFSFMVIQLREMFLSLLPPLDFPRVTSDILFLLILVELFRLLIIYLKEHRVSIGVAVEVSIVSVLREIIVRGILETPWVQVMAVCSFLIVLGGLLVVRAWIPPTFDGIDPEQQVSRRHRVRFAETSAERDGKL

pLDDT: mean 72.9, std 12.07, range [45.03, 92.38]